Protein AF-A0A9E4N685-F1 (afdb_monomer)

Structure (mmCIF, N/CA/C/O backbone):
data_AF-A0A9E4N685-F1
#
_entry.id   AF-A0A9E4N685-F1
#
loop_
_atom_site.group_PDB
_atom_site.id
_atom_site.type_symbol
_atom_site.label_atom_id
_atom_site.label_alt_id
_atom_site.label_comp_id
_atom_site.label_asym_id
_atom_site.label_entity_id
_atom_site.label_seq_id
_atom_site.pdbx_PDB_ins_code
_atom_site.Cartn_x
_atom_site.Cartn_y
_atom_site.Cartn_z
_atom_site.occupancy
_atom_site.B_iso_or_equiv
_atom_site.auth_seq_id
_atom_site.auth_comp_id
_atom_site.auth_asym_id
_atom_site.auth_atom_id
_atom_site.pdbx_PDB_model_num
ATOM 1 N N . ILE A 1 1 ? -13.015 1.359 15.175 1.00 89.44 1 ILE A N 1
ATOM 2 C CA . ILE A 1 1 ? -12.187 2.125 14.209 1.00 89.44 1 ILE A CA 1
ATOM 3 C C . ILE A 1 1 ? -11.756 1.137 13.138 1.00 89.44 1 ILE A C 1
ATOM 5 O O . ILE A 1 1 ? -11.561 -0.016 13.501 1.00 89.44 1 ILE A O 1
ATOM 9 N N . THR A 1 2 ? -11.665 1.563 11.876 1.00 96.25 2 THR A N 1
ATOM 10 C CA . THR A 1 2 ? -11.307 0.702 10.739 1.00 96.25 2 THR A CA 1
ATOM 11 C C . THR A 1 2 ? -10.261 1.393 9.865 1.00 96.25 2 THR A C 1
ATOM 13 O O . THR A 1 2 ? -10.433 2.567 9.535 1.00 96.25 2 THR A O 1
ATOM 16 N N . LEU A 1 3 ? -9.198 0.679 9.489 1.00 96.56 3 LEU A N 1
ATOM 17 C CA . LEU A 1 3 ? -8.206 1.089 8.497 1.00 96.56 3 LEU A CA 1
ATOM 18 C C . LEU A 1 3 ? -8.523 0.428 7.150 1.00 96.56 3 LEU A C 1
ATOM 20 O O . LEU A 1 3 ? -8.402 -0.787 7.003 1.00 96.56 3 LEU A O 1
ATOM 24 N N . ALA A 1 4 ? -8.896 1.237 6.159 1.00 97.00 4 ALA A N 1
ATOM 25 C CA . ALA A 1 4 ? -9.093 0.788 4.786 1.00 97.00 4 ALA A CA 1
ATOM 26 C C . ALA A 1 4 ? -7.948 1.279 3.892 1.00 97.00 4 ALA A C 1
ATOM 28 O O . ALA A 1 4 ? -7.570 2.452 3.950 1.00 97.00 4 ALA A O 1
ATOM 29 N N . THR A 1 5 ? -7.417 0.399 3.046 1.00 95.88 5 THR A N 1
ATOM 30 C CA . THR A 1 5 ? -6.396 0.735 2.046 1.00 95.88 5 THR A CA 1
ATOM 31 C C . THR A 1 5 ? -6.860 0.342 0.649 1.00 95.88 5 THR A C 1
ATOM 33 O O . THR A 1 5 ? -7.526 -0.671 0.446 1.00 95.88 5 THR A O 1
ATOM 36 N N . LEU A 1 6 ? -6.487 1.134 -0.356 1.00 96.00 6 LEU A N 1
ATOM 37 C CA . LEU A 1 6 ? -6.715 0.744 -1.749 1.00 96.00 6 LEU A CA 1
ATOM 38 C C . LEU A 1 6 ? -5.799 -0.427 -2.141 1.00 96.00 6 LEU A C 1
ATOM 40 O O . LEU A 1 6 ? -6.233 -1.357 -2.814 1.00 96.00 6 LEU A O 1
ATOM 44 N N . VAL A 1 7 ? -4.547 -0.391 -1.680 1.00 95.19 7 VAL A N 1
ATOM 45 C CA . VAL A 1 7 ? -3.508 -1.380 -1.982 1.00 95.19 7 VAL A CA 1
ATOM 46 C C . VAL A 1 7 ? -2.720 -1.713 -0.710 1.00 95.19 7 VAL A C 1
ATOM 48 O O . VAL A 1 7 ? -2.251 -0.796 -0.034 1.00 95.19 7 VAL A O 1
ATOM 51 N N . ASP A 1 8 ? -2.530 -2.999 -0.405 1.00 94.94 8 ASP A N 1
ATOM 52 C CA . ASP A 1 8 ? -1.532 -3.489 0.562 1.00 94.94 8 ASP A CA 1
ATOM 53 C C . ASP A 1 8 ? -0.336 -4.081 -0.195 1.00 94.94 8 ASP A C 1
ATOM 55 O O . ASP A 1 8 ? -0.413 -5.167 -0.766 1.00 94.94 8 ASP A O 1
ATOM 59 N N . ARG A 1 9 ? 0.785 -3.353 -0.196 1.00 91.94 9 ARG A N 1
ATOM 60 C CA . ARG A 1 9 ? 2.018 -3.715 -0.913 1.00 91.94 9 ARG A CA 1
ATOM 61 C C . ARG A 1 9 ? 2.947 -4.663 -0.142 1.00 91.94 9 ARG A C 1
ATOM 63 O O . ARG A 1 9 ? 4.087 -4.845 -0.563 1.00 91.94 9 ARG A O 1
ATOM 70 N N . SER A 1 10 ? 2.506 -5.227 0.986 1.00 85.44 10 SER A N 1
ATOM 71 C CA . SER A 1 10 ? 3.353 -6.023 1.889 1.00 85.44 10 SER A CA 1
ATOM 72 C C . SER A 1 10 ? 4.562 -5.232 2.442 1.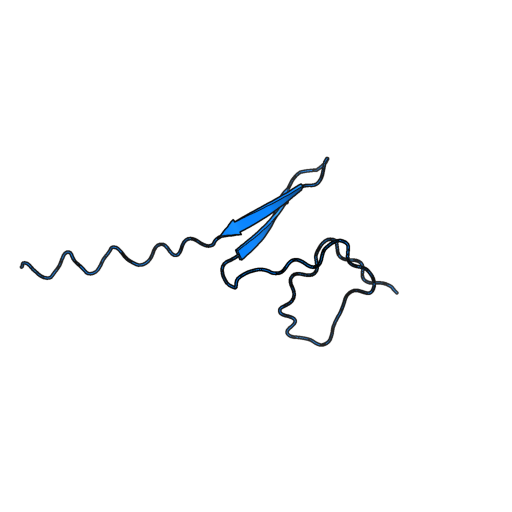00 85.44 10 SER A C 1
ATOM 74 O O . SER A 1 10 ? 4.587 -4.001 2.409 1.00 85.44 10 SER A O 1
ATOM 76 N N . GLY A 1 11 ? 5.556 -5.922 3.021 1.00 88.06 11 GLY A N 1
ATOM 77 C CA . GLY A 1 11 ? 6.783 -5.294 3.538 1.00 88.06 11 GLY A CA 1
ATOM 78 C C . GLY A 1 11 ? 6.593 -4.505 4.837 1.00 88.06 11 GLY A C 1
ATOM 79 O O . GLY A 1 11 ? 7.252 -3.491 5.046 1.00 88.06 11 GLY A O 1
ATOM 80 N N . ARG A 1 12 ? 5.656 -4.934 5.690 1.00 90.56 12 ARG A N 1
ATOM 81 C CA . ARG A 1 12 ? 5.369 -4.287 6.974 1.00 90.56 12 ARG A CA 1
ATOM 82 C C . ARG A 1 12 ? 6.568 -4.376 7.924 1.00 90.56 12 ARG A C 1
ATOM 84 O O . ARG A 1 12 ? 7.069 -5.465 8.177 1.00 90.56 12 ARG A O 1
ATOM 91 N N . GLU A 1 13 ? 6.953 -3.245 8.505 1.00 95.19 13 GLU A N 1
ATOM 92 C CA . GLU A 1 13 ? 7.985 -3.157 9.557 1.00 95.19 13 GLU A CA 1
ATOM 93 C C . GLU A 1 13 ? 7.387 -3.181 10.972 1.00 95.19 13 GLU A C 1
ATOM 95 O O . GLU A 1 13 ? 8.078 -3.439 11.954 1.00 95.19 13 GLU A O 1
ATOM 100 N N . LEU A 1 14 ? 6.080 -2.926 11.074 1.00 95.88 14 LEU A N 1
ATOM 101 C CA . LEU A 1 14 ? 5.308 -2.934 12.311 1.00 95.88 14 LEU A CA 1
ATOM 102 C C . LEU A 1 14 ? 4.131 -3.910 12.193 1.00 95.88 14 LEU A C 1
ATOM 104 O O . LEU A 1 14 ? 3.651 -4.160 11.083 1.00 95.88 14 LEU A O 1
ATOM 108 N N . PRO A 1 15 ? 3.601 -4.423 13.317 1.00 94.44 15 PRO A N 1
ATOM 109 C CA . PRO A 1 15 ? 2.465 -5.342 13.327 1.00 94.44 15 PRO A CA 1
ATOM 110 C C . PRO A 1 15 ? 1.123 -4.607 13.138 1.00 94.44 15 PRO A C 1
ATOM 112 O O . PRO A 1 15 ? 0.191 -4.787 13.915 1.00 94.44 15 PRO A O 1
ATOM 115 N N . ILE A 1 16 ? 1.026 -3.747 12.122 1.00 93.38 16 ILE A N 1
ATOM 116 C CA . ILE A 1 16 ? -0.195 -3.013 11.770 1.00 93.38 16 ILE A CA 1
ATOM 117 C C . ILE A 1 16 ? -0.687 -3.522 10.420 1.00 93.38 16 ILE A C 1
ATOM 119 O O . ILE A 1 16 ? 0.081 -3.571 9.463 1.00 93.38 16 ILE A O 1
ATOM 123 N N . GLN A 1 17 ? -1.968 -3.865 10.332 1.00 94.88 17 GLN A N 1
ATOM 124 C CA . GLN A 1 17 ? -2.609 -4.332 9.105 1.00 94.88 17 GLN A CA 1
ATOM 125 C C . GLN A 1 17 ? -3.911 -3.561 8.848 1.00 94.88 17 GLN A C 1
ATOM 127 O O . GLN A 1 17 ? -4.552 -3.131 9.810 1.00 94.88 17 GLN A O 1
ATOM 132 N N . PRO A 1 18 ? -4.305 -3.369 7.579 1.00 95.38 18 PRO A N 1
ATOM 133 C CA . PRO A 1 18 ? -5.632 -2.864 7.251 1.00 95.38 18 PRO A CA 1
ATOM 134 C C . PRO A 1 18 ? -6.714 -3.892 7.606 1.00 95.38 18 PRO A C 1
ATOM 136 O O . PRO A 1 18 ? -6.491 -5.099 7.508 1.00 95.38 18 PRO A O 1
ATOM 139 N N . ASP A 1 19 ? -7.900 -3.418 7.985 1.00 97.44 19 ASP A N 1
ATOM 140 C CA . ASP A 1 19 ? -9.083 -4.274 8.141 1.00 97.44 19 ASP A CA 1
ATOM 141 C C . ASP A 1 19 ? -9.719 -4.587 6.778 1.00 97.44 19 A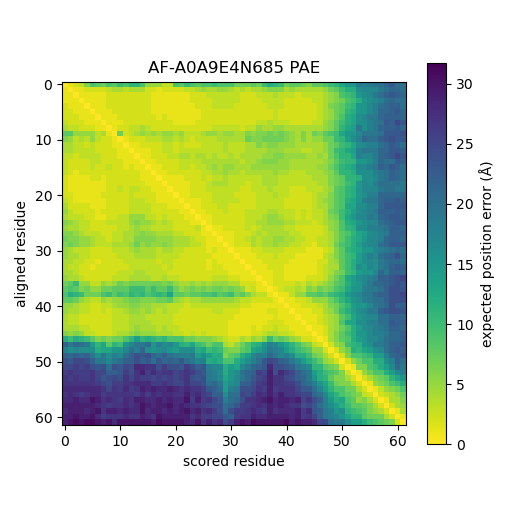SP A C 1
ATOM 143 O O . ASP A 1 19 ? -10.348 -5.629 6.601 1.00 97.44 19 ASP A O 1
ATOM 147 N N . VAL A 1 20 ? -9.572 -3.672 5.810 1.00 97.50 20 VAL A N 1
ATOM 148 C CA . VAL A 1 20 ? -10.109 -3.800 4.449 1.00 97.50 20 VAL A CA 1
ATOM 149 C C . VAL A 1 20 ? -9.061 -3.353 3.436 1.00 97.50 20 VAL A C 1
ATOM 151 O O . VAL A 1 20 ? -8.518 -2.253 3.538 1.00 97.50 20 VAL A O 1
ATOM 154 N N . THR A 1 21 ? -8.836 -4.171 2.410 1.00 96.62 21 THR A N 1
ATOM 155 C CA . THR A 1 21 ? -7.924 -3.853 1.309 1.00 96.62 21 THR A CA 1
ATOM 156 C C . THR A 1 21 ? -8.555 -4.179 -0.037 1.00 96.62 21 THR A C 1
ATOM 158 O O . THR A 1 21 ? -9.126 -5.254 -0.208 1.00 96.62 21 THR A O 1
ATOM 161 N N . GLY A 1 22 ? -8.427 -3.261 -0.999 1.00 96.12 22 GLY A N 1
ATOM 162 C CA . GLY A 1 22 ? -8.899 -3.469 -2.372 1.00 96.12 22 GLY A CA 1
ATOM 163 C C . GLY A 1 22 ? -8.021 -4.426 -3.187 1.00 96.12 22 GLY A C 1
ATOM 164 O O . GLY A 1 22 ? -8.542 -5.301 -3.874 1.00 96.12 22 GLY A O 1
ATOM 165 N N . LEU A 1 23 ? -6.694 -4.283 -3.098 1.00 95.31 23 LEU A N 1
ATOM 166 C CA . LEU A 1 23 ? -5.726 -5.086 -3.852 1.00 95.31 23 LEU A CA 1
ATOM 167 C C . LEU A 1 23 ? -4.519 -5.496 -2.994 1.00 95.31 23 LEU A C 1
ATOM 169 O O . LEU A 1 23 ? -3.937 -4.663 -2.304 1.00 95.31 23 LEU A O 1
ATOM 173 N N . HIS A 1 24 ? -4.093 -6.757 -3.116 1.00 94.56 24 HIS A N 1
ATOM 174 C CA . HIS A 1 24 ? -2.869 -7.295 -2.503 1.00 94.56 24 HIS A CA 1
ATOM 175 C C . HIS A 1 24 ? -1.905 -7.784 -3.595 1.00 94.56 24 HIS A C 1
ATOM 177 O O . HIS A 1 24 ? -1.855 -8.982 -3.883 1.00 94.56 24 HIS A O 1
ATOM 183 N N . PRO A 1 25 ? -1.191 -6.881 -4.281 1.00 91.62 25 PRO A N 1
ATOM 184 C CA . PRO A 1 25 ? -0.314 -7.264 -5.371 1.00 91.62 25 PRO A CA 1
ATOM 185 C C . PRO A 1 25 ? 1.004 -7.827 -4.833 1.00 91.62 25 PRO A C 1
ATOM 187 O O . PRO A 1 25 ? 1.565 -7.325 -3.858 1.00 91.62 25 PRO A O 1
ATOM 190 N N . SER A 1 26 ? 1.533 -8.840 -5.514 1.00 90.94 26 SER A N 1
ATOM 191 C CA . SER A 1 26 ? 2.930 -9.244 -5.357 1.00 90.94 26 SER A CA 1
ATOM 192 C C . SER A 1 26 ? 3.805 -8.286 -6.163 1.00 90.94 26 SER A C 1
ATOM 194 O O . SER A 1 26 ? 3.609 -8.155 -7.368 1.00 90.94 26 SER A O 1
ATOM 196 N N . LEU A 1 27 ? 4.728 -7.600 -5.489 1.00 91.00 27 LEU A N 1
ATOM 197 C CA . LEU A 1 27 ? 5.678 -6.677 -6.105 1.00 91.00 27 LEU A CA 1
ATOM 198 C C . LEU A 1 27 ? 7.093 -7.215 -5.937 1.00 91.00 27 LEU A C 1
ATOM 200 O O . LEU A 1 27 ? 7.468 -7.627 -4.835 1.00 91.00 27 LEU A O 1
ATOM 204 N N . ASP A 1 28 ? 7.879 -7.150 -7.005 1.00 91.19 28 ASP A N 1
ATOM 205 C CA . 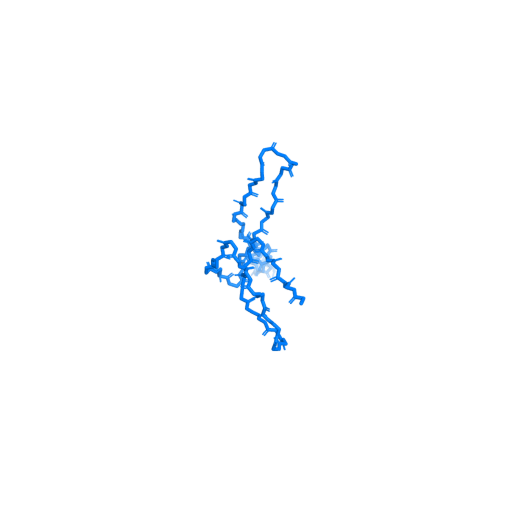ASP A 1 28 ? 9.322 -7.345 -6.898 1.00 91.19 28 ASP A CA 1
ATOM 206 C C . ASP A 1 28 ? 9.960 -6.185 -6.102 1.00 91.19 28 ASP A C 1
ATOM 208 O O . ASP A 1 28 ? 9.397 -5.085 -6.046 1.00 91.19 28 ASP A O 1
ATOM 212 N N . PRO A 1 29 ? 11.134 -6.378 -5.469 1.00 88.06 29 PRO A N 1
ATOM 213 C CA . PRO A 1 29 ? 11.754 -5.359 -4.611 1.00 88.06 29 PRO A CA 1
ATOM 214 C C . PRO A 1 29 ? 12.020 -4.002 -5.286 1.00 88.06 29 PRO A C 1
ATOM 216 O O . PRO A 1 29 ? 12.122 -2.975 -4.611 1.00 88.06 29 PRO A O 1
ATOM 219 N N . ASP A 1 30 ? 12.160 -3.987 -6.608 1.00 90.06 30 ASP A N 1
ATOM 220 C CA . ASP A 1 30 ? 12.395 -2.801 -7.429 1.00 90.06 30 ASP A CA 1
ATOM 221 C C . ASP A 1 30 ? 11.114 -2.246 -8.074 1.00 90.06 30 ASP A C 1
ATOM 223 O O . ASP A 1 30 ? 11.159 -1.208 -8.745 1.00 90.06 30 ASP A O 1
ATOM 227 N N . GLN A 1 31 ? 9.967 -2.882 -7.842 1.00 92.19 31 GLN A N 1
ATOM 228 C CA . GLN A 1 31 ? 8.680 -2.440 -8.353 1.00 92.19 31 GLN A CA 1
ATOM 229 C C . GLN A 1 31 ? 7.977 -1.471 -7.400 1.00 92.19 31 GLN A C 1
ATOM 231 O O . GLN A 1 31 ? 8.128 -1.500 -6.178 1.00 92.19 31 GLN A O 1
ATOM 236 N N . HIS A 1 32 ? 7.172 -0.586 -7.979 1.00 92.75 32 HIS A N 1
ATOM 237 C CA . HIS A 1 32 ? 6.313 0.335 -7.248 1.00 92.75 32 HIS A CA 1
ATOM 238 C C . HIS A 1 32 ? 4.972 0.499 -7.953 1.00 92.75 32 HIS A C 1
ATOM 240 O O . HIS A 1 32 ? 4.861 0.308 -9.163 1.00 92.75 32 HIS A O 1
ATOM 246 N N . ILE A 1 33 ? 3.962 0.891 -7.180 1.00 94.00 33 ILE A N 1
ATOM 247 C CA . ILE A 1 33 ? 2.644 1.241 -7.698 1.00 94.00 33 ILE A CA 1
ATOM 248 C C . ILE A 1 33 ? 2.472 2.753 -7.613 1.00 94.00 33 ILE A C 1
ATOM 250 O O . ILE A 1 33 ? 2.608 3.340 -6.538 1.00 94.00 33 ILE A O 1
ATOM 254 N N . THR A 1 34 ? 2.134 3.368 -8.740 1.00 95.44 34 THR A N 1
ATOM 255 C CA . THR A 1 34 ? 1.711 4.766 -8.818 1.00 95.44 34 THR A CA 1
ATOM 256 C C . THR A 1 34 ? 0.195 4.821 -8.960 1.00 95.44 34 THR A C 1
ATOM 258 O O . THR A 1 34 ? -0.364 4.265 -9.904 1.0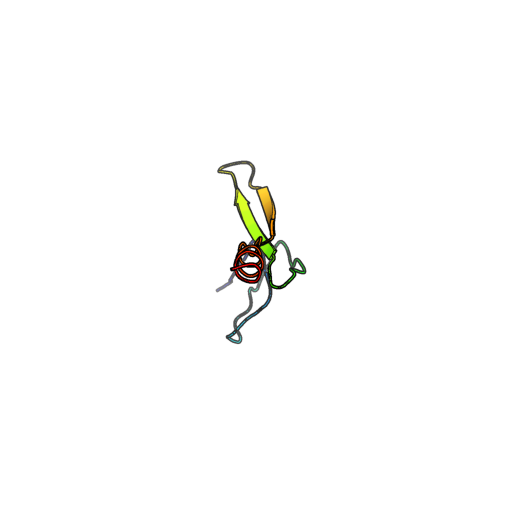0 95.44 34 THR A O 1
ATOM 261 N N . LEU A 1 35 ? -0.464 5.511 -8.028 1.00 96.50 35 LEU A N 1
ATOM 262 C CA . LEU A 1 35 ? -1.871 5.887 -8.147 1.00 96.50 35 LEU A CA 1
ATOM 263 C C . LEU A 1 35 ? -1.978 7.140 -9.027 1.00 96.50 35 LEU A C 1
ATOM 265 O O . LEU A 1 35 ? -1.294 8.131 -8.769 1.00 96.50 35 LEU A O 1
ATOM 269 N N . ILE A 1 36 ? -2.819 7.090 -10.057 1.00 96.25 36 ILE A N 1
ATOM 270 C CA . ILE A 1 36 ? -3.052 8.185 -11.006 1.00 96.25 36 ILE A CA 1
ATOM 271 C C . ILE A 1 36 ? -4.528 8.585 -11.073 1.00 96.25 36 ILE A C 1
ATOM 273 O O . ILE A 1 36 ? -5.409 7.818 -10.686 1.00 96.25 36 ILE A O 1
ATOM 277 N N . GLY A 1 37 ? -4.765 9.769 -11.648 1.00 90.06 37 GLY A N 1
ATOM 278 C CA . GLY A 1 37 ? -6.084 10.358 -11.871 1.00 90.06 37 GLY A CA 1
ATOM 279 C C . GLY A 1 37 ? -6.567 11.215 -10.695 1.00 90.06 37 GLY A C 1
ATOM 280 O O . GLY A 1 37 ? -6.077 11.078 -9.576 1.00 90.06 37 GLY A O 1
ATOM 281 N N . PRO A 1 38 ? -7.531 12.113 -10.936 1.00 89.12 38 PRO A N 1
ATOM 282 C CA . PRO A 1 38 ? -8.551 12.440 -9.950 1.00 89.12 38 PRO A CA 1
ATOM 283 C C . PRO A 1 38 ? -9.796 11.546 -10.130 1.00 89.12 38 PRO A C 1
ATOM 285 O O . PRO A 1 38 ? -10.359 11.121 -9.131 1.00 89.12 38 PRO A O 1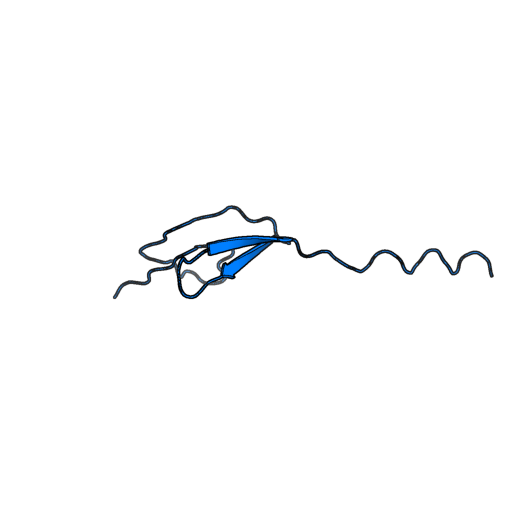
ATOM 288 N N . GLU A 1 39 ? -10.181 11.239 -11.385 1.00 93.19 39 GLU A N 1
ATOM 289 C CA . GLU A 1 39 ? -11.236 10.296 -11.813 1.00 93.19 39 GLU A CA 1
ATOM 290 C C . GLU A 1 39 ? -11.039 9.939 -13.315 1.00 93.19 39 GLU A C 1
ATOM 292 O O . GLU A 1 39 ? -10.850 10.861 -14.117 1.00 93.19 39 GLU A O 1
ATOM 297 N N . PRO A 1 40 ? -11.083 8.654 -13.732 1.00 90.50 40 PRO A N 1
ATOM 298 C CA . PRO A 1 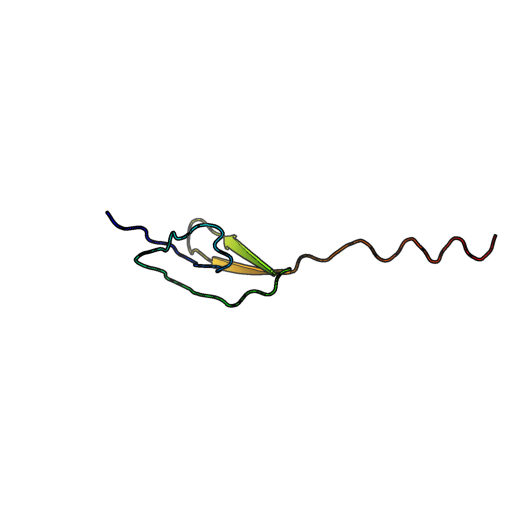40 ? -11.067 7.469 -12.879 1.00 90.50 40 PRO A CA 1
ATOM 299 C C . PRO A 1 40 ? -9.701 7.289 -12.211 1.00 90.50 40 PRO A C 1
ATOM 301 O O . PRO A 1 40 ? -8.664 7.677 -12.755 1.00 90.50 40 PRO A O 1
ATOM 304 N N . LEU A 1 41 ? -9.699 6.672 -11.031 1.00 95.12 41 LEU A N 1
ATOM 305 C CA . LEU A 1 41 ? -8.459 6.231 -10.398 1.00 95.12 41 LEU A CA 1
ATOM 306 C C . LEU A 1 41 ? -7.828 5.093 -11.209 1.00 95.12 41 LEU A C 1
ATOM 308 O O . LEU A 1 41 ? -8.517 4.173 -11.653 1.00 95.12 41 LEU A O 1
ATOM 312 N N . GLY A 1 42 ? -6.505 5.131 -11.361 1.00 95.50 42 GLY A N 1
ATOM 313 C CA . GLY A 1 42 ? -5.733 4.078 -12.021 1.00 95.50 42 GLY A CA 1
ATOM 314 C C . GLY A 1 42 ? -4.492 3.687 -11.225 1.00 95.50 42 GLY A C 1
ATOM 315 O O . GLY A 1 42 ? -3.919 4.509 -10.516 1.00 95.50 42 GLY A O 1
ATOM 316 N N . LEU A 1 43 ? -4.062 2.431 -11.356 1.00 95.94 43 LEU A N 1
ATOM 317 C CA . LEU A 1 43 ? -2.831 1.918 -10.751 1.00 95.94 43 LEU A CA 1
ATOM 318 C C . LEU A 1 43 ? -1.844 1.541 -11.858 1.00 95.94 43 LEU A C 1
ATOM 320 O O . LEU A 1 43 ? -2.170 0.729 -12.722 1.00 95.94 43 LEU A O 1
ATOM 324 N N . ILE A 1 44 ? -0.642 2.116 -11.824 1.00 95.81 44 ILE A N 1
ATOM 325 C CA . ILE A 1 44 ? 0.447 1.798 -12.757 1.00 95.81 44 ILE A CA 1
ATOM 326 C C . ILE A 1 44 ? 1.562 1.079 -12.000 1.00 95.81 44 ILE A C 1
ATOM 328 O O . ILE A 1 44 ? 2.009 1.561 -10.962 1.00 95.81 44 ILE A O 1
ATOM 332 N N . LEU A 1 45 ? 2.032 -0.044 -12.547 1.00 94.62 45 LEU A N 1
ATOM 333 C CA . LEU A 1 45 ? 3.217 -0.755 -12.074 1.00 94.62 45 LEU A CA 1
ATOM 334 C C . LEU A 1 45 ? 4.468 -0.198 -12.767 1.00 94.62 45 LEU A C 1
ATOM 336 O O . LEU A 1 45 ? 4.542 -0.195 -13.996 1.00 94.62 45 LEU A O 1
ATOM 340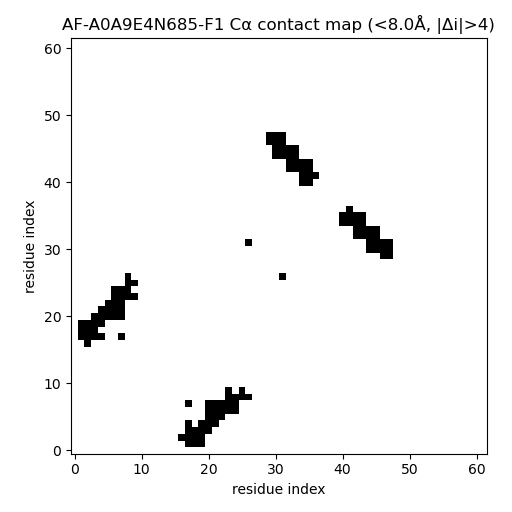 N N . GLY A 1 46 ? 5.450 0.262 -11.995 1.00 93.62 46 GLY A N 1
ATOM 341 C CA . GLY A 1 46 ? 6.729 0.754 -12.510 1.00 93.62 46 GLY A CA 1
ATOM 342 C C . GLY A 1 46 ? 7.921 0.007 -11.917 1.00 93.62 46 GLY A C 1
ATOM 343 O O . GLY A 1 46 ? 7.895 -0.361 -10.746 1.00 93.62 46 GLY A O 1
ATOM 344 N N . ALA A 1 47 ? 8.990 -0.169 -12.699 1.00 89.94 47 ALA A N 1
ATOM 345 C CA . ALA A 1 47 ? 10.263 -0.737 -12.246 1.00 89.94 47 ALA A CA 1
ATOM 346 C C . ALA A 1 47 ? 11.305 0.369 -12.002 1.00 89.94 47 ALA A C 1
ATOM 348 O O . ALA A 1 47 ? 11.405 1.329 -12.776 1.00 89.94 47 ALA A O 1
ATOM 349 N N . LYS A 1 48 ? 12.110 0.251 -10.942 1.00 77.69 48 LYS A N 1
ATOM 350 C CA . LYS A 1 48 ? 13.264 1.128 -10.717 1.00 77.69 48 LYS A CA 1
ATOM 351 C C . LYS A 1 48 ? 14.406 0.704 -11.640 1.00 77.69 48 LYS A C 1
ATOM 353 O O . LYS A 1 48 ? 15.180 -0.188 -11.318 1.00 77.69 48 LYS A O 1
ATOM 358 N N . THR A 1 49 ? 14.566 1.384 -12.774 1.00 70.75 49 THR A N 1
ATOM 359 C CA . THR A 1 49 ? 15.769 1.210 -13.602 1.00 70.75 49 THR A CA 1
ATOM 360 C C . THR A 1 49 ? 16.997 1.720 -12.842 1.00 70.75 49 THR A C 1
ATOM 362 O O . THR A 1 49 ? 17.185 2.925 -12.666 1.00 70.75 49 THR A O 1
ATOM 365 N N . ASN A 1 50 ? 17.852 0.809 -12.383 1.00 64.69 50 ASN A N 1
ATOM 366 C CA . ASN A 1 50 ? 19.105 1.167 -11.731 1.00 64.69 50 ASN A CA 1
ATOM 367 C C . ASN A 1 50 ? 20.086 1.709 -12.791 1.00 64.69 50 ASN A C 1
ATOM 369 O O . ASN A 1 50 ? 20.741 0.950 -13.501 1.00 64.69 50 ASN A O 1
ATOM 373 N N . ARG A 1 51 ? 20.152 3.037 -12.966 1.00 66.00 51 ARG A N 1
ATOM 374 C CA . ARG A 1 51 ? 21.141 3.703 -13.837 1.00 66.00 51 ARG A CA 1
ATOM 375 C C . ARG A 1 51 ? 22.515 3.741 -13.154 1.00 66.00 51 ARG A C 1
ATOM 377 O O . ARG A 1 51 ? 23.020 4.816 -12.865 1.00 66.00 51 ARG A O 1
ATOM 384 N N . THR A 1 52 ? 23.124 2.591 -12.896 1.00 60.66 52 THR A N 1
ATOM 385 C CA . THR A 1 52 ? 24.497 2.496 -12.365 1.00 60.66 52 THR A CA 1
ATOM 386 C C . THR A 1 52 ? 25.154 1.197 -12.825 1.00 60.66 52 THR A C 1
ATOM 388 O O . THR A 1 52 ? 25.409 0.295 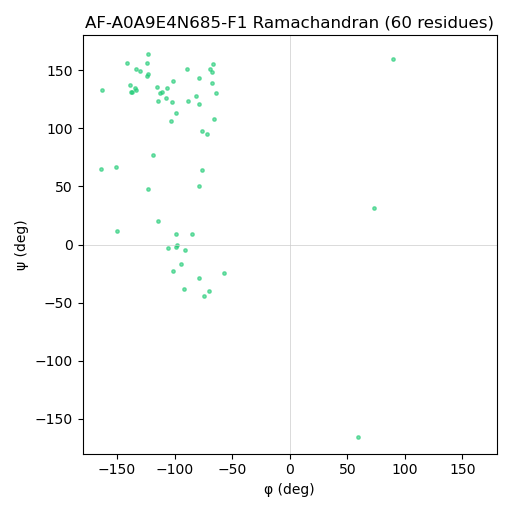-12.041 1.00 60.66 52 THR A O 1
ATOM 391 N N . SER A 1 53 ? 25.400 1.073 -14.131 1.00 56.66 53 SER A N 1
ATOM 392 C CA . SER A 1 53 ? 26.314 0.076 -14.720 1.00 56.66 53 SER A CA 1
ATOM 393 C C . SER A 1 53 ? 26.652 0.495 -16.158 1.00 56.66 53 SER A C 1
ATOM 395 O O . SER A 1 53 ? 26.197 -0.123 -17.112 1.00 56.66 53 SER A O 1
ATOM 397 N N . ARG A 1 54 ? 27.341 1.629 -16.345 1.00 61.44 54 ARG A N 1
ATOM 398 C CA . ARG A 1 54 ? 27.892 2.027 -17.663 1.00 61.44 54 ARG A CA 1
ATOM 399 C C . ARG A 1 54 ? 29.173 2.875 -17.579 1.00 61.44 54 ARG A C 1
ATOM 401 O O . ARG A 1 54 ? 29.558 3.463 -18.579 1.00 61.44 54 ARG A O 1
ATOM 408 N N . GLY A 1 55 ? 29.797 2.970 -16.402 1.00 55.47 55 GLY A N 1
ATOM 409 C CA . GLY A 1 55 ? 30.953 3.847 -16.171 1.00 55.47 55 GLY A CA 1
ATOM 410 C C . GLY A 1 55 ? 32.324 3.164 -16.159 1.00 55.47 55 GLY A C 1
ATOM 411 O O . GLY A 1 55 ? 33.307 3.832 -16.443 1.00 55.47 55 GLY A O 1
ATOM 412 N N . ASP A 1 56 ? 32.411 1.858 -15.888 1.00 57.50 56 ASP A N 1
ATOM 413 C CA . ASP A 1 56 ? 33.688 1.262 -15.443 1.00 57.50 56 ASP A CA 1
ATOM 414 C C . ASP A 1 56 ? 34.503 0.552 -16.543 1.00 57.50 56 ASP A C 1
ATOM 416 O O . ASP A 1 56 ? 35.508 -0.094 -16.252 1.00 57.50 56 ASP A O 1
ATOM 420 N N . GLU A 1 57 ? 34.112 0.672 -17.815 1.00 59.16 57 GLU A N 1
ATOM 421 C CA . GLU A 1 57 ? 34.813 0.028 -18.944 1.00 59.16 57 GLU A CA 1
ATOM 422 C C . GLU A 1 57 ? 35.646 0.992 -19.809 1.00 59.16 57 GLU A C 1
ATOM 424 O O . GLU A 1 57 ? 36.343 0.543 -20.712 1.00 59.16 57 GLU A O 1
ATOM 429 N N . GLN A 1 58 ? 35.628 2.303 -19.532 1.00 57.72 58 GLN A N 1
ATOM 430 C CA . GLN A 1 58 ? 36.315 3.307 -20.364 1.00 57.72 58 GLN A CA 1
ATOM 431 C C . GLN A 1 58 ? 37.766 3.613 -19.919 1.00 57.72 58 GLN A C 1
ATOM 433 O O . GLN A 1 58 ? 38.453 4.349 -20.615 1.00 57.72 58 GLN A O 1
ATOM 438 N N . ASP A 1 59 ? 38.248 3.050 -18.803 1.00 58.69 59 ASP A N 1
ATOM 439 C CA . ASP A 1 59 ? 39.554 3.405 -18.201 1.00 58.69 59 ASP A CA 1
ATOM 440 C C . ASP A 1 59 ? 40.587 2.257 -18.221 1.00 58.69 59 ASP A C 1
ATOM 442 O O . ASP A 1 59 ? 41.531 2.236 -17.437 1.00 58.69 59 ASP A O 1
ATOM 446 N N . ARG A 1 60 ? 40.402 1.250 -19.091 1.00 57.31 60 ARG A N 1
ATOM 447 C CA . ARG A 1 60 ? 41.368 0.139 -19.255 1.00 57.31 60 ARG A CA 1
ATOM 448 C C . ARG A 1 60 ? 42.319 0.273 -20.446 1.00 57.31 60 ARG A C 1
ATOM 450 O O . ARG A 1 60 ? 43.206 -0.564 -20.566 1.00 57.31 60 ARG A O 1
ATOM 457 N N . ASP A 1 61 ? 42.177 1.325 -21.251 1.00 58.12 61 ASP A N 1
ATOM 458 C CA . ASP A 1 61 ? 43.014 1.586 -22.432 1.00 58.12 61 ASP A CA 1
ATOM 459 C C . ASP A 1 61 ? 43.699 2.971 -22.367 1.00 58.12 61 ASP A C 1
ATOM 461 O O . ASP A 1 61 ? 43.667 3.739 -23.333 1.00 58.12 61 ASP A O 1
ATOM 465 N N . ALA A 1 62 ? 44.320 3.299 -21.227 1.00 51.62 62 ALA A N 1
ATOM 466 C CA . ALA A 1 62 ? 45.227 4.444 -21.078 1.00 51.62 62 ALA A CA 1
ATOM 467 C C . ALA A 1 62 ? 46.586 4.014 -20.506 1.00 51.62 62 ALA A C 1
ATOM 469 O O . ALA A 1 62 ? 46.599 3.207 -19.548 1.00 51.62 62 ALA A O 1
#

pLDDT: mean 85.66, std 14.55, range [51.62, 97.5]

Radius of gyration: 18.83 Å; Cα contacts (8 Å, |Δi|>4): 63; chains: 1; bounding box: 57×22×37 Å

Mean predicted aligned error: 9.24 Å

Solvent-accessible surface area (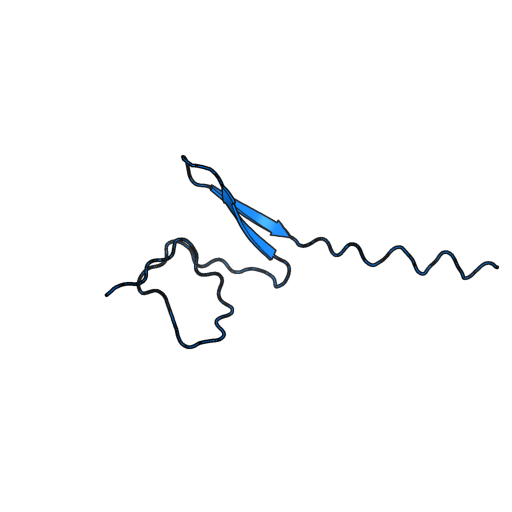backbone atoms only — not comparable to full-atom values): 4481 Å² total; per-residue (Å²): 138,82,47,75,38,70,61,47,73,71,88,73,92,58,103,71,78,65,80,41,66,73,39,76,59,91,68,59,96,54,46,46,78,46,80,42,70,94,75,71,76,44,81,44,84,46,72,65,80,79,91,78,87,86,74,87,78,80,78,81,86,123

Nearest PDB structures (foldseek):
  4p83-assembly1_C  TM=8.174E-01  e=1.229E-01  synthetic construct
  1non-assembly1_A  TM=8.004E-01  e=2.410E-01  [Bacillus] caldolyticus
  1ufr-assembly2_D  TM=8.222E-01  e=2.757E-01  Thermus thermophilus
  1a4x-assembly1_A  TM=8.274E-01  e=3.861E-01  Bacillus subtilis

Organism: NCBI:txid2792791

Foldseek 3Di:
DFAEEAEDADPDPDPDDGPYYNYYDDDDPQWDWDWDDPPPIDIDIDGNDPPPDDPDPPPPPD

Sequence (62 aa):
ITLATLVDRSGRELPIQPDVTGLHPSLDPDQHITLIGPEPLGLILGAKTNRTSRGDEQDRDA

Secondary structure (DSSP, 8-state):
---EEEE-----SSS---SEEEE-----TTEEEEEE-SSS-EEEEEE-----SSSTTSSS--